Protein AF-A0AAW9J8E7-F1 (afdb_monomer)

Structure (mmCIF, N/CA/C/O backbone):
data_AF-A0AAW9J8E7-F1
#
_entry.id   AF-A0AAW9J8E7-F1
#
loop_
_atom_site.group_PDB
_atom_site.id
_atom_site.type_symbol
_atom_site.label_atom_id
_atom_site.label_alt_id
_atom_site.label_comp_id
_atom_site.label_asym_id
_atom_site.label_entity_id
_atom_site.label_seq_id
_atom_site.pdbx_PDB_ins_code
_atom_site.Cartn_x
_atom_site.Cartn_y
_atom_site.Cartn_z
_atom_site.occupancy
_atom_site.B_iso_or_equiv
_atom_site.auth_seq_id
_atom_site.auth_comp_id
_atom_site.auth_asym_id
_atom_site.auth_atom_id
_atom_site.pdbx_PDB_model_num
ATOM 1 N N . ASP A 1 1 ? -6.698 7.765 5.733 1.00 95.44 1 ASP A N 1
ATOM 2 C CA . ASP A 1 1 ? -7.555 7.881 6.933 1.00 95.44 1 ASP A CA 1
ATOM 3 C C . ASP A 1 1 ? -8.442 9.125 6.906 1.00 95.44 1 ASP A C 1
ATOM 5 O O . ASP A 1 1 ? -9.633 8.964 6.715 1.00 95.44 1 ASP A O 1
ATOM 9 N N . ASN A 1 2 ? -7.895 10.344 7.004 1.00 96.88 2 ASN A N 1
ATOM 10 C CA . ASN A 1 2 ? -8.692 11.583 7.134 1.00 96.88 2 ASN A CA 1
ATOM 11 C C . ASN A 1 2 ? -9.780 11.774 6.061 1.00 96.88 2 ASN A C 1
ATOM 13 O O . ASN A 1 2 ? -10.870 12.242 6.372 1.00 96.88 2 ASN A O 1
ATOM 17 N N . VAL A 1 3 ? -9.507 11.383 4.810 1.00 97.25 3 VAL A N 1
ATOM 18 C CA . VAL A 1 3 ? -10.487 11.471 3.713 1.00 97.25 3 VAL A CA 1
ATOM 19 C C . VAL A 1 3 ? -11.771 10.703 4.039 1.00 97.25 3 VAL A C 1
ATOM 21 O O . VAL A 1 3 ? -12.836 11.156 3.660 1.00 97.25 3 VAL A O 1
ATOM 24 N N . ILE A 1 4 ? -11.716 9.605 4.798 1.00 96.94 4 ILE A N 1
ATOM 25 C CA . ILE A 1 4 ? -12.906 8.824 5.180 1.00 96.94 4 ILE A CA 1
ATOM 26 C C . ILE A 1 4 ? -13.885 9.668 6.004 1.00 96.94 4 ILE A C 1
ATOM 28 O O . ILE A 1 4 ? -15.096 9.531 5.841 1.00 96.94 4 ILE A O 1
ATOM 32 N N . ASP A 1 5 ? -13.373 10.552 6.859 1.00 95.06 5 ASP A N 1
ATOM 33 C CA . ASP A 1 5 ? -14.200 11.393 7.726 1.00 95.06 5 ASP A CA 1
ATOM 34 C C . ASP A 1 5 ? -14.650 12.682 7.016 1.00 95.06 5 ASP A C 1
ATOM 36 O O . ASP A 1 5 ? -15.726 13.197 7.303 1.00 95.06 5 ASP A O 1
ATOM 40 N N . LEU A 1 6 ? -13.844 1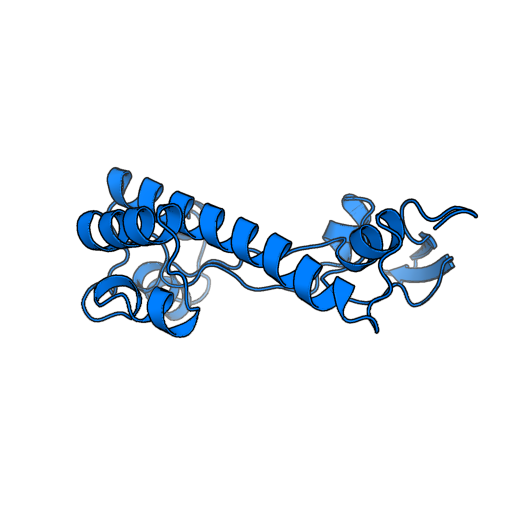3.184 6.072 1.00 96.44 6 LEU A N 1
ATOM 41 C CA . LEU A 1 6 ? -14.127 14.404 5.303 1.00 96.44 6 LEU A CA 1
ATOM 42 C C . LEU A 1 6 ? -15.005 14.169 4.067 1.00 96.44 6 LEU A C 1
ATOM 44 O O . LEU A 1 6 ? -15.571 15.119 3.530 1.00 96.44 6 LEU A O 1
ATOM 48 N N . ASN A 1 7 ? -15.063 12.935 3.567 1.00 95.25 7 ASN A N 1
ATOM 49 C CA . ASN A 1 7 ? -15.733 12.631 2.312 1.00 95.25 7 ASN A CA 1
ATOM 50 C C . ASN A 1 7 ? -17.251 12.820 2.416 1.00 95.25 7 ASN A C 1
ATOM 52 O O . ASN A 1 7 ? -17.877 12.439 3.405 1.00 95.25 7 ASN A O 1
ATOM 56 N N . TYR A 1 8 ? -17.852 13.333 1.344 1.00 96.19 8 TYR A N 1
ATOM 57 C CA . TYR A 1 8 ? -19.298 13.313 1.172 1.00 96.19 8 TYR A CA 1
ATOM 58 C C . TYR A 1 8 ? -19.727 11.967 0.581 1.00 96.19 8 TYR A C 1
ATOM 60 O O . TYR A 1 8 ? -19.246 11.556 -0.477 1.00 96.19 8 TYR A O 1
ATOM 68 N N . TYR A 1 9 ? -20.653 11.285 1.250 1.00 96.06 9 TYR A N 1
ATOM 69 C CA . TYR A 1 9 ? -21.197 10.012 0.788 1.00 96.06 9 TYR A CA 1
ATOM 70 C C . TYR A 1 9 ? -22.559 10.235 0.135 1.00 96.06 9 TYR A C 1
ATOM 72 O O . TYR A 1 9 ? -23.526 10.594 0.799 1.00 96.06 9 TYR A O 1
ATOM 80 N N . SER A 1 10 ? -22.647 9.981 -1.171 1.00 95.06 10 SER A N 1
ATOM 81 C CA . SER A 1 10 ? -23.904 10.084 -1.924 1.00 95.06 10 SER A CA 1
ATOM 82 C C . SER A 1 10 ? -24.906 8.975 -1.585 1.00 95.06 10 SER A C 1
ATOM 84 O O . SER A 1 10 ? -26.101 9.134 -1.820 1.00 95.06 10 SER A O 1
ATOM 86 N N . VAL A 1 11 ? -24.432 7.852 -1.030 1.00 96.44 11 VAL A N 1
ATOM 87 C CA . VAL A 1 11 ? -25.251 6.700 -0.63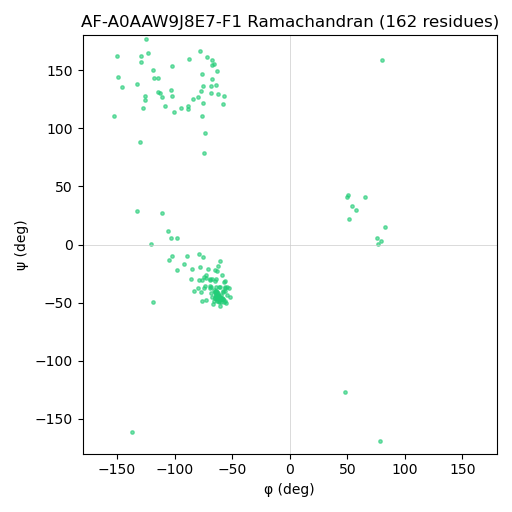4 1.00 96.44 11 VAL A CA 1
ATOM 88 C C . VAL A 1 11 ? -24.979 6.365 0.839 1.00 96.44 11 VAL A C 1
ATOM 90 O O . VAL A 1 11 ? -23.828 6.065 1.172 1.00 96.44 11 VAL A O 1
ATOM 93 N N . PRO A 1 12 ? -26.000 6.323 1.720 1.00 95.81 12 PRO A N 1
ATOM 94 C CA . PRO A 1 12 ? -25.805 6.068 3.154 1.00 95.81 12 PRO A CA 1
ATOM 95 C C . PRO A 1 12 ? -25.068 4.756 3.466 1.00 95.81 12 PRO A C 1
ATOM 97 O O . PRO A 1 12 ? -24.229 4.697 4.361 1.00 95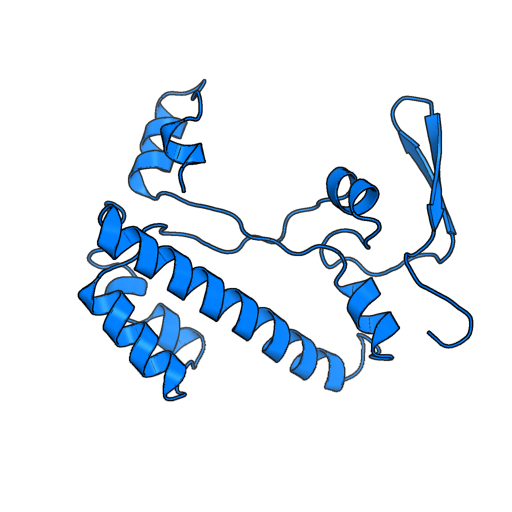.81 12 PRO A O 1
ATOM 100 N N . PHE A 1 13 ? -25.317 3.696 2.691 1.00 96.56 13 PHE A N 1
ATOM 101 C CA . PHE A 1 13 ? -24.641 2.405 2.872 1.00 96.56 13 PHE A CA 1
ATOM 102 C C . PHE A 1 13 ? -23.126 2.470 2.621 1.00 96.56 13 PHE A C 1
ATOM 104 O O . PHE A 1 13 ? -22.366 1.724 3.249 1.00 96.56 13 PHE A O 1
ATOM 111 N N . ALA A 1 14 ? -22.673 3.375 1.744 1.00 96.44 14 ALA A N 1
ATOM 112 C CA . ALA A 1 14 ? -21.250 3.596 1.510 1.00 96.44 14 ALA A CA 1
ATOM 113 C C . ALA A 1 14 ? -20.593 4.232 2.742 1.00 96.44 14 ALA A C 1
ATOM 115 O O . ALA A 1 14 ? -19.526 3.787 3.158 1.00 96.44 14 ALA A O 1
ATOM 116 N N . GLU A 1 15 ? -21.259 5.201 3.375 1.00 96.75 15 GLU A N 1
ATOM 117 C CA . GLU A 1 15 ? -20.782 5.827 4.611 1.00 96.75 15 GLU A CA 1
ATOM 118 C C . GLU A 1 15 ? -20.667 4.812 5.749 1.00 96.75 15 GLU A C 1
ATOM 120 O O . GLU A 1 15 ? -19.622 4.719 6.393 1.00 96.75 15 GLU A O 1
ATOM 125 N N . VAL A 1 16 ? -21.719 4.014 5.964 1.00 96.94 16 VAL A N 1
ATOM 126 C CA . VAL A 1 16 ? -21.741 2.974 7.004 1.00 96.94 16 VAL A CA 1
ATOM 127 C C . VAL A 1 16 ? -20.573 2.009 6.822 1.00 96.94 16 VAL A C 1
ATOM 129 O O . VAL A 1 16 ? -19.828 1.745 7.767 1.00 96.94 16 VAL A O 1
ATOM 132 N N . THR A 1 17 ? -20.373 1.514 5.600 1.00 96.81 17 THR A N 1
ATOM 133 C CA . THR A 1 17 ? -19.296 0.565 5.293 1.00 96.81 17 THR A CA 1
ATOM 134 C C . THR A 1 17 ? -17.922 1.200 5.493 1.00 96.81 17 THR A C 1
ATOM 136 O O . THR A 1 17 ? -17.057 0.610 6.147 1.00 96.81 17 THR A O 1
ATOM 139 N N . ASN A 1 18 ? -17.719 2.421 4.988 1.00 96.31 18 ASN A N 1
ATOM 140 C CA . ASN A 1 18 ? -16.418 3.076 5.055 1.00 96.31 18 ASN A CA 1
ATOM 141 C C . ASN A 1 18 ? -16.053 3.477 6.490 1.00 96.31 18 ASN A C 1
ATOM 143 O O . ASN A 1 18 ? -14.909 3.308 6.898 1.00 96.31 18 ASN A O 1
ATOM 147 N N . LYS A 1 19 ? -17.021 3.919 7.302 1.00 96.12 19 LYS A N 1
ATOM 148 C CA . LYS A 1 19 ? -16.793 4.206 8.727 1.00 96.12 19 LYS A CA 1
ATOM 149 C C . LYS A 1 19 ? -16.523 2.941 9.544 1.00 96.12 19 LYS A C 1
ATOM 151 O O . LYS A 1 19 ? -15.677 2.981 10.433 1.00 96.12 19 LYS A O 1
ATOM 156 N N . LYS A 1 20 ? -17.188 1.825 9.219 1.00 97.25 20 LYS A N 1
ATOM 157 C CA . LYS A 1 20 ? -17.028 0.535 9.909 1.00 97.25 20 LYS A CA 1
ATOM 158 C C . LYS A 1 20 ? -15.642 -0.079 9.694 1.00 97.25 20 LYS A C 1
ATOM 160 O O . LYS A 1 20 ? -14.979 -0.456 10.659 1.00 97.25 20 LYS A O 1
ATOM 165 N N . TYR A 1 21 ? -15.208 -0.186 8.438 1.00 97.88 21 TYR A N 1
ATOM 166 C CA . TYR A 1 21 ? -13.961 -0.882 8.082 1.00 97.88 21 TYR A CA 1
ATOM 167 C C . TYR A 1 21 ? -12.768 0.049 7.891 1.00 97.88 21 TYR A C 1
ATOM 169 O O . TYR A 1 21 ? -11.621 -0.388 7.980 1.00 97.88 21 TYR A O 1
ATOM 177 N N . ARG A 1 22 ? -13.024 1.329 7.613 1.00 98.19 22 ARG A N 1
ATOM 178 C CA . ARG A 1 22 ? -12.007 2.342 7.319 1.00 98.19 22 ARG A CA 1
ATOM 179 C C . ARG A 1 22 ? -11.008 1.892 6.249 1.00 98.19 22 ARG A C 1
ATOM 181 O O . ARG A 1 22 ? -9.806 2.106 6.398 1.00 98.19 22 ARG A O 1
ATOM 188 N N . ALA A 1 23 ? -11.507 1.228 5.208 1.00 97.75 23 ALA A N 1
ATOM 189 C CA . ALA A 1 23 ? -10.689 0.660 4.145 1.00 97.75 23 ALA A CA 1
ATOM 190 C C . ALA A 1 23 ? -9.956 1.760 3.363 1.00 97.75 23 ALA A C 1
ATOM 192 O O . ALA A 1 23 ? -10.534 2.799 3.038 1.00 97.75 23 ALA A O 1
ATOM 193 N N . ILE A 1 24 ? -8.684 1.521 3.052 1.00 97.94 24 ILE A N 1
ATOM 194 C CA . ILE A 1 24 ? -7.887 2.345 2.140 1.00 97.94 24 ILE A CA 1
ATOM 195 C C . ILE A 1 24 ? -7.222 1.449 1.088 1.00 97.94 24 ILE A C 1
ATOM 197 O O . ILE A 1 24 ? -7.128 0.236 1.264 1.00 97.94 24 ILE A O 1
ATOM 201 N N . GLY A 1 25 ? -6.774 2.060 -0.007 1.00 97.00 25 GLY A N 1
ATOM 202 C CA . GLY A 1 25 ? -6.071 1.379 -1.092 1.00 97.00 25 GLY A CA 1
ATOM 203 C C . GLY A 1 25 ? -4.783 2.108 -1.444 1.00 97.00 25 GLY A C 1
ATOM 204 O O . GLY A 1 25 ? -4.782 2.990 -2.298 1.00 97.00 25 GLY A O 1
ATOM 205 N N . LEU A 1 26 ? -3.697 1.767 -0.755 1.00 97.25 26 LEU A N 1
ATOM 206 C CA . LEU A 1 26 ? -2.349 2.169 -1.132 1.00 97.25 26 LEU A CA 1
ATOM 207 C C . LEU A 1 26 ? -1.901 1.316 -2.320 1.00 97.25 26 LEU A C 1
ATOM 209 O O . LEU A 1 26 ? -1.868 0.091 -2.221 1.00 97.25 26 LEU A O 1
ATOM 213 N N . GLY A 1 27 ? -1.554 1.964 -3.425 1.00 95.25 27 GLY A N 1
ATOM 214 C CA . GLY A 1 27 ? -1.046 1.310 -4.625 1.00 95.25 27 GLY A CA 1
ATOM 215 C C . GLY A 1 27 ? 0.303 1.875 -5.053 1.00 95.25 27 GLY A C 1
ATOM 216 O O . GLY A 1 27 ? 0.813 2.830 -4.467 1.00 95.25 27 GLY A O 1
ATOM 217 N N . THR A 1 28 ? 0.859 1.289 -6.104 1.00 95.25 28 THR A N 1
ATOM 218 C CA . THR A 1 28 ? 2.145 1.663 -6.699 1.00 95.25 28 THR A CA 1
ATOM 219 C C . THR A 1 28 ? 1.953 2.105 -8.148 1.00 95.25 28 THR A 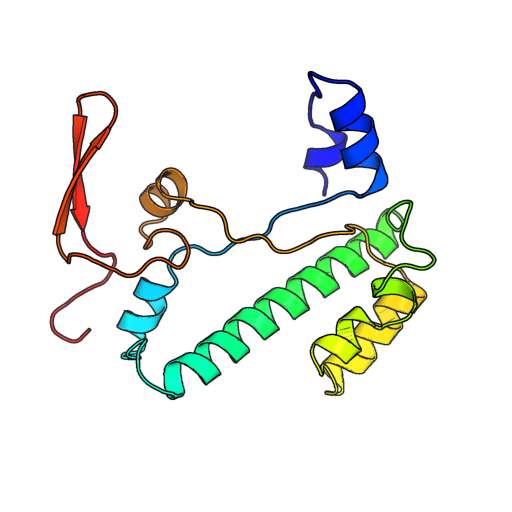C 1
ATOM 221 O O . THR A 1 28 ? 1.032 1.671 -8.835 1.00 95.25 28 THR A O 1
ATOM 224 N N . SER A 1 29 ? 2.821 3.003 -8.610 1.00 95.12 29 SER A N 1
ATOM 225 C CA . SER A 1 29 ? 3.023 3.344 -10.024 1.00 95.12 29 SER A CA 1
ATOM 226 C C . SER A 1 29 ? 4.516 3.248 -10.308 1.00 95.12 29 SER A C 1
ATOM 228 O O . SER A 1 29 ? 5.309 3.414 -9.380 1.00 95.12 29 SER A O 1
ATOM 230 N N . GLY A 1 30 ? 4.911 3.052 -11.559 1.00 94.00 30 GLY A N 1
ATOM 231 C CA . GLY A 1 30 ? 6.320 3.055 -11.939 1.00 94.00 30 GLY A CA 1
ATOM 232 C C . GLY A 1 30 ? 7.046 1.739 -11.698 1.00 94.00 30 GLY A C 1
ATOM 233 O O . GLY A 1 30 ? 8.270 1.738 -11.710 1.00 94.00 30 GLY A O 1
ATOM 234 N N . TYR A 1 31 ? 6.334 0.632 -11.477 1.00 95.25 31 TYR A N 1
ATOM 235 C CA . TYR A 1 31 ? 6.966 -0.644 -11.143 1.00 95.25 31 TYR A CA 1
ATOM 236 C C . TYR A 1 31 ? 7.911 -1.153 -12.241 1.00 95.25 31 TYR A C 1
ATOM 238 O O . TYR A 1 31 ? 9.080 -1.400 -11.975 1.00 95.25 31 TYR A O 1
ATOM 246 N N . HIS A 1 32 ? 7.451 -1.246 -13.491 1.00 92.75 32 HIS A N 1
ATOM 247 C CA . HIS A 1 32 ? 8.305 -1.727 -14.583 1.00 92.75 32 HIS A CA 1
ATOM 248 C C . HIS A 1 32 ? 9.367 -0.718 -15.010 1.00 92.75 32 HIS A C 1
ATOM 250 O O . HIS A 1 32 ? 10.449 -1.113 -15.427 1.00 92.75 32 HIS A O 1
ATOM 256 N N . HIS A 1 33 ? 9.097 0.579 -14.853 1.00 90.56 33 HIS A N 1
ATOM 257 C CA . HIS A 1 33 ? 10.139 1.599 -14.961 1.00 90.56 33 HIS A CA 1
ATOM 258 C C . HIS A 1 33 ? 11.239 1.359 -13.905 1.00 90.56 33 HIS A C 1
ATOM 260 O O . HIS A 1 33 ? 12.423 1.395 -14.227 1.00 90.56 33 HIS A O 1
ATOM 266 N N . MET A 1 34 ? 10.876 1.034 -12.663 1.00 93.12 34 MET A N 1
ATOM 267 C CA . MET A 1 34 ? 11.843 0.679 -11.623 1.00 93.12 34 MET A CA 1
ATOM 268 C C . MET A 1 34 ? 12.626 -0.595 -11.969 1.00 93.12 34 MET A C 1
ATOM 270 O O . MET A 1 34 ? 13.835 -0.599 -11.765 1.00 93.12 34 MET A O 1
ATOM 274 N N . LEU A 1 35 ? 11.991 -1.632 -12.526 1.00 94.38 35 LEU A N 1
ATOM 275 C CA . LEU A 1 35 ? 12.704 -2.833 -12.987 1.00 94.38 35 LEU A CA 1
ATOM 276 C C . LEU A 1 35 ? 13.739 -2.504 -14.067 1.00 94.38 35 LEU A C 1
ATOM 278 O O . LEU A 1 35 ? 14.903 -2.866 -13.915 1.00 94.38 35 LEU A O 1
ATOM 282 N N . ALA A 1 36 ? 13.342 -1.749 -15.096 1.00 91.69 36 ALA A N 1
ATOM 283 C CA . ALA A 1 36 ? 14.241 -1.348 -16.176 1.00 91.69 36 ALA A CA 1
ATOM 284 C C . ALA A 1 36 ? 15.450 -0.557 -15.652 1.00 91.69 36 ALA A C 1
ATOM 286 O O . ALA A 1 36 ? 16.588 -0.886 -15.961 1.00 91.69 36 ALA A O 1
ATOM 287 N N . ASN A 1 37 ? 15.236 0.417 -14.763 1.00 90.19 37 ASN A N 1
ATOM 288 C CA . ASN A 1 37 ? 16.335 1.193 -14.171 1.00 90.19 37 ASN A CA 1
ATOM 289 C C . ASN A 1 37 ? 17.305 0.370 -13.316 1.00 90.19 37 ASN A C 1
ATOM 291 O O . ASN A 1 37 ? 18.426 0.818 -13.091 1.00 90.19 37 ASN A O 1
ATOM 295 N N . ASN A 1 38 ? 16.873 -0.782 -12.803 1.00 92.25 38 ASN A N 1
ATOM 296 C CA . ASN A 1 38 ? 17.730 -1.700 -12.055 1.00 92.25 38 ASN A CA 1
ATOM 297 C C . ASN A 1 38 ? 18.261 -2.844 -12.935 1.00 92.25 38 ASN A C 1
ATOM 299 O O . ASN A 1 38 ? 18.918 -3.734 -12.412 1.00 92.25 38 ASN A O 1
ATOM 303 N N . LEU A 1 39 ? 18.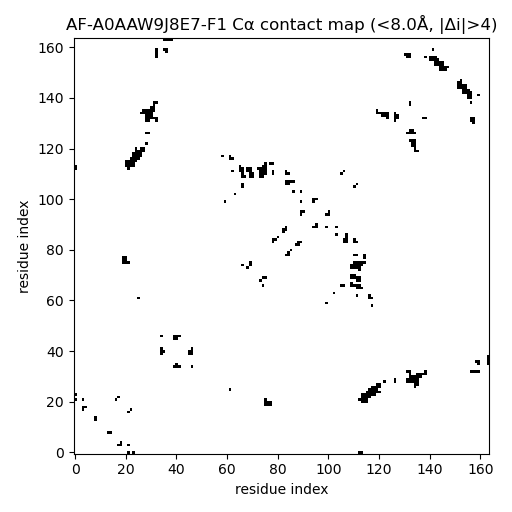003 -2.813 -14.250 1.00 93.06 39 LEU A N 1
ATOM 304 C CA . LEU A 1 39 ? 18.383 -3.851 -15.214 1.00 93.06 39 LEU A CA 1
ATOM 305 C C . LEU A 1 39 ? 17.829 -5.241 -14.863 1.00 93.06 39 LEU A C 1
ATOM 307 O O . LEU A 1 39 ? 18.425 -6.258 -15.200 1.00 93.06 39 LEU A O 1
ATOM 311 N N . ILE A 1 40 ? 16.669 -5.280 -14.203 1.00 94.25 40 ILE A N 1
ATOM 312 C CA . ILE A 1 40 ? 16.020 -6.520 -13.777 1.00 94.25 40 ILE A CA 1
ATOM 313 C C . ILE A 1 40 ? 15.001 -6.931 -14.836 1.00 94.25 40 ILE A C 1
ATOM 315 O O . ILE A 1 40 ? 13.999 -6.241 -15.060 1.00 94.25 40 ILE A O 1
ATOM 319 N N . HIS A 1 41 ? 15.203 -8.091 -15.460 1.00 91.88 41 HIS A N 1
ATOM 320 C CA . HIS A 1 41 ? 14.212 -8.641 -16.374 1.00 91.88 41 HIS A CA 1
ATOM 321 C C . HIS A 1 41 ? 13.087 -9.334 -15.598 1.00 91.88 41 HIS A C 1
ATOM 323 O O . HIS A 1 41 ? 13.301 -10.255 -14.817 1.00 91.88 41 HIS A O 1
ATOM 329 N N . TRP A 1 42 ? 11.839 -8.954 -15.877 1.00 90.44 42 TRP A N 1
ATOM 330 C CA . TRP A 1 42 ? 10.649 -9.485 -15.190 1.00 90.44 42 TRP A CA 1
ATOM 331 C C . TRP A 1 42 ? 10.426 -11.009 -15.312 1.00 90.44 42 TRP A C 1
ATOM 333 O O . TRP A 1 42 ? 9.619 -11.584 -14.582 1.00 90.44 42 TRP A O 1
ATOM 343 N N . THR A 1 43 ? 11.115 -11.679 -16.238 1.00 91.00 43 THR A N 1
ATOM 344 C CA . THR A 1 43 ? 11.053 -13.138 -16.417 1.00 91.00 43 THR A CA 1
ATOM 345 C C . THR A 1 43 ? 12.074 -13.894 -15.576 1.00 91.00 43 THR A C 1
ATOM 347 O O . THR A 1 43 ? 12.020 -15.121 -15.538 1.00 91.00 43 THR A O 1
ATOM 350 N N . GLU A 1 44 ? 13.016 -13.196 -14.947 1.00 93.00 44 GLU A N 1
ATOM 351 C CA . GLU A 1 44 ? 14.096 -13.800 -14.169 1.00 93.00 44 GLU A CA 1
ATOM 352 C C . GLU A 1 44 ? 13.674 -14.040 -12.716 1.00 93.00 44 GLU A C 1
ATOM 354 O O . GLU A 1 44 ? 12.722 -13.442 -12.212 1.00 93.00 44 GLU A O 1
ATOM 359 N N . ASP A 1 45 ? 14.372 -14.938 -12.023 1.00 95.12 45 ASP A N 1
ATOM 360 C CA . ASP A 1 45 ? 14.085 -15.207 -10.611 1.00 95.12 45 ASP A CA 1
ATOM 361 C C . ASP A 1 45 ? 14.461 -14.019 -9.709 1.00 95.12 45 ASP A C 1
ATOM 363 O O . ASP A 1 45 ? 13.752 -13.758 -8.737 1.00 95.12 45 ASP A O 1
ATOM 367 N N . GLU A 1 46 ? 15.473 -13.229 -10.089 1.00 95.75 46 GLU A N 1
ATOM 368 C CA . GLU A 1 46 ? 15.862 -11.984 -9.405 1.00 95.75 46 GLU A CA 1
ATOM 369 C C . GLU A 1 46 ? 14.685 -11.003 -9.275 1.00 95.75 46 GLU A C 1
ATOM 371 O O . GLU A 1 46 ? 14.501 -10.366 -8.238 1.00 95.75 46 GLU A O 1
ATOM 376 N N . HIS A 1 47 ? 13.814 -10.936 -10.286 1.00 95.88 47 HIS A N 1
ATOM 377 C CA . HIS A 1 47 ? 12.610 -10.112 -10.232 1.00 95.88 47 HIS A CA 1
ATOM 378 C C . HIS A 1 47 ? 11.671 -10.512 -9.088 1.00 95.88 47 HIS A C 1
ATOM 380 O O . HIS A 1 47 ? 11.066 -9.633 -8.474 1.00 95.88 47 HIS A O 1
ATOM 386 N N . LYS A 1 48 ? 11.547 -11.807 -8.774 1.00 95.38 48 LYS A N 1
ATOM 387 C CA . LYS A 1 48 ? 10.670 -12.277 -7.690 1.00 95.38 48 LYS A CA 1
ATOM 388 C C . LYS A 1 48 ? 11.193 -11.814 -6.335 1.00 95.38 48 LYS A C 1
ATOM 390 O O . LYS A 1 48 ? 10.412 -11.308 -5.537 1.00 95.38 48 LYS A O 1
ATOM 395 N N . GLU A 1 49 ? 12.499 -11.944 -6.113 1.00 95.62 49 GLU A N 1
ATOM 396 C CA . GLU A 1 49 ? 13.160 -11.491 -4.883 1.00 95.62 49 GLU A CA 1
ATOM 397 C C . GLU A 1 49 ? 13.061 -9.969 -4.734 1.00 95.62 49 GLU A C 1
ATOM 399 O O . GLU A 1 49 ? 12.707 -9.457 -3.672 1.00 95.62 49 GLU A O 1
ATOM 404 N N . PHE A 1 50 ? 13.281 -9.238 -5.828 1.00 96.19 50 PHE A N 1
ATOM 405 C CA . PHE A 1 50 ? 13.151 -7.786 -5.849 1.00 96.19 50 PHE A CA 1
ATOM 406 C C . PHE A 1 50 ? 11.713 -7.320 -5.583 1.00 96.19 50 PHE A C 1
ATOM 408 O O . PHE A 1 50 ? 11.485 -6.369 -4.831 1.00 96.19 50 PHE A O 1
ATOM 415 N N . ALA A 1 51 ? 10.723 -7.985 -6.185 1.00 96.00 51 ALA A N 1
ATOM 416 C CA . ALA A 1 51 ? 9.314 -7.706 -5.937 1.00 96.00 51 ALA A CA 1
ATOM 417 C C . ALA A 1 51 ? 8.956 -7.936 -4.463 1.00 96.00 51 ALA A C 1
ATOM 419 O O . ALA A 1 51 ? 8.282 -7.092 -3.866 1.00 96.00 51 ALA A O 1
ATOM 420 N N . ASP A 1 52 ? 9.421 -9.044 -3.886 1.00 95.69 52 ASP A N 1
ATOM 421 C CA . ASP A 1 52 ? 9.164 -9.390 -2.491 1.00 95.69 52 ASP A CA 1
ATOM 422 C C . ASP A 1 52 ? 9.748 -8.338 -1.533 1.00 95.69 52 ASP A C 1
ATOM 424 O O . ASP A 1 52 ? 8.991 -7.781 -0.738 1.00 95.69 52 ASP A O 1
ATOM 428 N N . ASP A 1 53 ? 11.021 -7.934 -1.689 1.00 95.69 53 ASP A N 1
ATOM 429 C CA . ASP A 1 53 ? 11.631 -6.879 -0.851 1.00 95.69 53 ASP A CA 1
ATOM 430 C C . ASP A 1 53 ? 10.841 -5.565 -0.922 1.00 95.69 53 ASP A C 1
ATOM 432 O O . ASP A 1 53 ? 10.483 -4.965 0.101 1.00 95.69 53 ASP A O 1
ATOM 436 N N . VAL A 1 54 ? 10.527 -5.112 -2.139 1.00 96.69 54 VAL A N 1
ATOM 437 C CA . VAL A 1 54 ? 9.848 -3.829 -2.349 1.00 96.69 54 VAL A CA 1
ATOM 438 C C . VAL A 1 54 ? 8.458 -3.840 -1.715 1.00 96.69 54 VAL A C 1
ATOM 440 O O . VAL A 1 54 ? 8.107 -2.910 -0.975 1.00 96.69 54 VAL A O 1
ATOM 443 N N . TYR A 1 55 ? 7.656 -4.875 -1.970 1.00 97.25 55 TYR A N 1
ATOM 444 C CA . TYR A 1 55 ? 6.290 -4.934 -1.455 1.00 97.25 55 TYR A CA 1
ATOM 445 C C . TYR A 1 55 ? 6.229 -5.294 0.032 1.00 97.25 55 TYR A C 1
ATOM 447 O O . TYR A 1 55 ? 5.350 -4.771 0.726 1.00 97.25 55 TYR A O 1
ATOM 455 N N . GLU A 1 56 ? 7.172 -6.077 0.565 1.00 97.62 56 GLU A N 1
ATOM 456 C CA . GLU A 1 56 ? 7.308 -6.300 2.007 1.00 97.62 56 GLU A CA 1
ATOM 457 C C . GLU A 1 56 ? 7.565 -4.970 2.728 1.00 97.62 56 GLU A C 1
A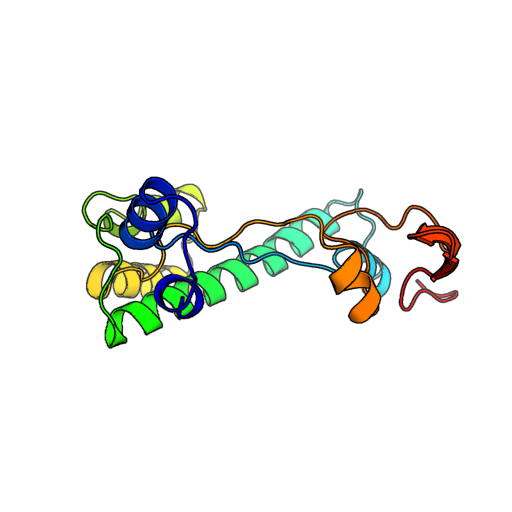TOM 459 O O . GLU A 1 56 ? 6.889 -4.649 3.712 1.00 97.62 56 GLU A O 1
ATOM 464 N N . ARG A 1 57 ? 8.490 -4.147 2.219 1.00 97.75 57 ARG A N 1
ATOM 465 C CA . ARG A 1 57 ? 8.816 -2.837 2.806 1.00 97.75 57 ARG A CA 1
ATOM 466 C C . ARG A 1 57 ? 7.634 -1.876 2.757 1.00 97.75 57 ARG A C 1
ATOM 468 O O . ARG A 1 57 ? 7.332 -1.230 3.764 1.00 97.75 57 ARG A O 1
ATOM 475 N N . ILE A 1 58 ? 6.934 -1.802 1.623 1.00 98.19 58 ILE A N 1
ATOM 476 C CA . ILE A 1 58 ? 5.705 -1.002 1.496 1.00 98.19 58 ILE A CA 1
ATOM 477 C C . ILE A 1 58 ? 4.671 -1.460 2.529 1.00 98.19 58 ILE A C 1
ATOM 479 O O . ILE A 1 58 ? 4.101 -0.629 3.240 1.00 98.19 58 ILE A O 1
ATOM 483 N N . ASN A 1 59 ? 4.458 -2.772 2.654 1.00 98.12 59 ASN A N 1
ATOM 484 C CA . ASN A 1 59 ? 3.485 -3.336 3.582 1.00 98.12 59 ASN A CA 1
ATOM 485 C C . ASN A 1 59 ? 3.850 -3.051 5.043 1.00 98.12 59 ASN A C 1
ATOM 487 O O . ASN A 1 59 ? 2.997 -2.601 5.808 1.00 98.12 59 ASN A O 1
ATOM 491 N N . TYR A 1 60 ? 5.121 -3.213 5.418 1.00 98.62 60 TYR A N 1
ATOM 492 C CA . TYR A 1 60 ? 5.613 -2.898 6.760 1.00 98.62 60 TYR A CA 1
ATOM 493 C C . TYR A 1 60 ? 5.298 -1.453 7.152 1.00 98.62 60 TYR A C 1
ATOM 495 O O . TYR A 1 60 ? 4.712 -1.191 8.206 1.00 98.62 60 TYR A O 1
ATOM 503 N N . HIS A 1 61 ? 5.632 -0.503 6.278 1.00 98.62 61 HIS A N 1
ATOM 504 C CA . HIS A 1 61 ? 5.388 0.910 6.545 1.00 98.62 61 HIS A CA 1
ATOM 505 C C . HIS A 1 61 ? 3.899 1.268 6.526 1.00 98.62 61 HIS A C 1
ATOM 507 O O . HIS A 1 61 ? 3.469 2.074 7.353 1.00 98.62 61 HIS A O 1
ATOM 513 N N . ALA A 1 62 ? 3.099 0.649 5.655 1.00 98.62 62 ALA A N 1
ATOM 514 C CA . ALA A 1 62 ? 1.652 0.844 5.632 1.00 98.62 62 ALA A CA 1
ATOM 515 C C . ALA A 1 62 ? 0.992 0.379 6.942 1.00 98.62 62 ALA A C 1
ATOM 517 O O . ALA A 1 62 ? 0.185 1.108 7.526 1.00 98.62 62 ALA A O 1
ATOM 518 N N . ILE A 1 63 ? 1.374 -0.803 7.438 1.00 98.69 63 ILE A N 1
ATOM 519 C CA . ILE A 1 63 ? 0.855 -1.359 8.693 1.00 98.69 63 ILE A CA 1
ATOM 520 C C . ILE A 1 63 ? 1.289 -0.491 9.870 1.00 98.69 63 ILE A C 1
ATOM 522 O O . ILE A 1 63 ? 0.450 -0.057 10.659 1.00 98.69 63 ILE A O 1
ATOM 526 N N . LYS A 1 64 ? 2.582 -0.156 9.943 1.00 98.75 64 LYS A N 1
ATOM 527 C CA . LYS A 1 64 ? 3.130 0.698 11.000 1.00 98.75 64 LYS A CA 1
ATOM 528 C C . LYS A 1 64 ? 2.454 2.066 11.048 1.00 98.75 64 LYS A C 1
ATOM 530 O O . LYS A 1 64 ? 2.147 2.555 12.135 1.00 98.75 64 LYS A O 1
ATOM 535 N N . ALA A 1 65 ? 2.181 2.675 9.895 1.00 98.69 65 ALA A N 1
ATOM 536 C CA . ALA A 1 65 ? 1.466 3.944 9.828 1.00 98.69 65 ALA A CA 1
ATOM 537 C C . ALA A 1 65 ? 0.024 3.810 10.343 1.00 98.69 65 ALA A C 1
ATOM 539 O O . ALA A 1 65 ? -0.412 4.617 11.160 1.00 98.69 65 ALA A O 1
ATOM 540 N N . SER A 1 66 ? -0.710 2.775 9.923 1.00 98.75 66 SER A N 1
ATOM 541 C CA . SER A 1 66 ? -2.089 2.553 10.377 1.00 98.75 66 SER A CA 1
ATOM 542 C C . SER A 1 66 ? -2.184 2.253 11.878 1.00 98.75 66 SER A C 1
ATOM 544 O O . SER A 1 66 ? -3.062 2.795 12.547 1.00 98.75 66 SER A O 1
ATOM 546 N N . MET A 1 67 ? -1.264 1.453 12.422 1.00 98.69 67 MET A N 1
ATOM 547 C CA . MET A 1 67 ? -1.134 1.210 13.865 1.00 98.69 67 MET A CA 1
ATOM 548 C C . MET A 1 67 ? -0.768 2.495 14.625 1.00 98.69 67 MET A C 1
ATOM 550 O O . MET A 1 67 ? -1.333 2.806 15.668 1.00 98.69 67 MET A O 1
ATOM 554 N N . THR A 1 68 ? 0.123 3.325 14.078 1.00 98.62 68 THR A N 1
ATOM 555 C CA . THR A 1 68 ? 0.459 4.614 14.708 1.00 98.62 68 THR A CA 1
ATOM 556 C C . THR A 1 68 ? -0.767 5.527 14.789 1.00 98.62 68 THR A C 1
ATOM 558 O O . THR A 1 68 ? -1.033 6.117 15.831 1.00 98.62 68 THR A O 1
ATOM 561 N N . ILE A 1 69 ? -1.584 5.581 13.733 1.00 98.50 69 ILE A N 1
ATOM 562 C CA . ILE A 1 69 ? -2.824 6.370 13.746 1.00 98.50 69 ILE A CA 1
ATOM 563 C C . ILE A 1 69 ? -3.854 5.779 14.724 1.00 98.50 69 ILE A C 1
ATOM 565 O O . ILE A 1 69 ? -4.648 6.529 15.295 1.00 98.50 69 ILE A O 1
ATOM 569 N N . SER A 1 70 ? -3.868 4.461 14.962 1.00 98.50 70 SER A N 1
ATOM 570 C CA . SER A 1 70 ? -4.785 3.875 15.949 1.00 98.50 70 SER A CA 1
ATOM 571 C C . SER A 1 70 ? -4.421 4.256 17.383 1.00 98.50 70 SER A C 1
ATOM 573 O O . SER A 1 70 ? -5.338 4.442 18.182 1.00 98.50 70 SER A O 1
ATOM 575 N N . LYS A 1 71 ? -3.133 4.472 17.697 1.00 98.25 71 LYS A N 1
ATOM 576 C CA . LYS A 1 71 ? -2.703 5.049 18.987 1.00 98.25 71 LYS A CA 1
ATOM 577 C C . LYS A 1 71 ? -3.336 6.421 19.230 1.00 98.25 71 LYS A C 1
ATOM 579 O O . LYS A 1 71 ? -3.751 6.722 20.342 1.00 98.25 71 LYS A O 1
ATOM 584 N N . GLU A 1 72 ? -3.428 7.241 18.185 1.00 97.31 72 GLU A N 1
ATOM 585 C CA . GLU A 1 72 ? -3.940 8.613 18.277 1.00 97.31 72 GLU A CA 1
ATOM 586 C C . GLU A 1 72 ? -5.472 8.692 18.230 1.00 97.31 72 GLU A C 1
ATOM 588 O O . GLU A 1 72 ? -6.080 9.502 18.927 1.00 97.31 72 GLU A O 1
ATOM 593 N N . LYS A 1 73 ? -6.108 7.884 17.372 1.00 97.50 73 LYS A N 1
ATOM 594 C CA . LYS A 1 73 ? -7.528 8.039 16.997 1.00 97.50 73 LYS A CA 1
ATOM 595 C C . LYS A 1 73 ? -8.402 6.830 17.319 1.00 97.50 73 LYS A C 1
ATOM 597 O O . LYS A 1 73 ? -9.593 6.834 16.995 1.00 97.50 73 LYS A O 1
ATOM 602 N N . GLY A 1 74 ? -7.819 5.786 17.893 1.00 97.75 74 GLY A N 1
ATOM 603 C CA . GLY A 1 74 ? -8.457 4.494 18.102 1.00 97.75 74 GLY A CA 1
ATOM 604 C C . GLY A 1 74 ? -8.471 3.609 16.852 1.00 97.75 74 GLY A C 1
ATOM 605 O O . GLY A 1 74 ? -8.361 4.068 15.706 1.00 97.75 74 GLY A O 1
ATOM 606 N N . ARG A 1 75 ? -8.629 2.307 17.095 1.00 98.00 75 ARG A N 1
ATOM 607 C CA . ARG A 1 75 ? -8.728 1.257 16.072 1.00 98.00 75 ARG A CA 1
ATOM 608 C C . ARG A 1 75 ? -10.056 1.282 15.304 1.00 98.00 75 ARG A C 1
ATOM 610 O O . ARG A 1 75 ? -11.031 1.873 15.767 1.00 98.00 75 ARG A O 1
ATOM 617 N N . TYR A 1 76 ? -10.105 0.644 14.132 1.00 98.31 76 TYR A N 1
ATOM 618 C CA . TYR A 1 76 ? -11.361 0.475 13.386 1.00 98.31 76 TYR A CA 1
ATOM 619 C C . TYR A 1 76 ? -12.351 -0.431 14.139 1.00 98.31 76 TYR A C 1
ATOM 621 O O . TYR A 1 76 ? -11.956 -1.272 14.948 1.00 98.31 76 TYR A O 1
ATOM 629 N N . SER A 1 77 ? -13.650 -0.274 13.868 1.00 97.81 77 SER A N 1
ATOM 630 C CA . SER A 1 77 ? -14.723 -0.870 14.680 1.00 97.81 77 SER A CA 1
ATOM 631 C C . SER A 1 77 ? -14.763 -2.398 14.679 1.00 97.81 77 SER A C 1
ATOM 633 O O . SER A 1 77 ? -15.338 -2.985 15.587 1.00 97.81 77 SER A O 1
ATOM 635 N N . CYS A 1 78 ? -14.183 -3.044 13.669 1.00 97.88 78 CYS A N 1
ATOM 636 C CA . CYS A 1 78 ? -14.181 -4.500 13.520 1.00 97.88 78 CYS A CA 1
ATOM 637 C C . CYS A 1 78 ? -12.788 -5.109 13.715 1.00 97.88 78 CYS A C 1
ATOM 639 O O . CYS A 1 78 ? -12.494 -6.137 13.116 1.00 97.88 78 CYS A O 1
ATOM 641 N N . PHE A 1 79 ? -11.923 -4.451 14.494 1.00 98.50 79 PHE A N 1
ATOM 642 C CA . PHE A 1 79 ? -10.591 -4.972 14.799 1.00 98.50 79 PHE A CA 1
ATOM 643 C C . PHE A 1 79 ? -10.649 -6.284 15.585 1.00 98.50 79 PHE A C 1
ATOM 645 O O . PHE A 1 79 ? -9.957 -7.229 15.225 1.00 98.50 79 PHE A O 1
ATOM 652 N N . GLU A 1 80 ? -11.473 -6.346 16.629 1.00 98.06 80 GLU A N 1
ATOM 653 C CA . GLU A 1 80 ? -11.583 -7.524 17.493 1.00 98.06 80 GLU A CA 1
ATOM 654 C C . GLU A 1 80 ? -12.072 -8.747 16.705 1.00 98.06 80 GLU A C 1
ATOM 656 O O . GLU A 1 80 ? -13.046 -8.669 15.951 1.00 98.06 80 GLU A O 1
ATOM 661 N N . GLY A 1 81 ? -11.357 -9.862 16.845 1.00 97.25 81 GLY A N 1
ATOM 662 C CA . GLY A 1 81 ? -11.588 -11.097 16.098 1.00 97.25 81 GLY A CA 1
ATOM 663 C C . GLY A 1 81 ? -11.092 -11.086 14.646 1.00 97.25 81 GLY A C 1
ATOM 664 O O . GLY A 1 81 ? -11.253 -12.089 13.954 1.00 97.25 81 GLY A O 1
ATOM 665 N N . SER A 1 82 ? -10.495 -9.990 14.163 1.00 98.00 82 SER A N 1
ATOM 666 C CA . SER A 1 82 ? -9.907 -9.936 12.816 1.00 98.00 82 SER A CA 1
ATOM 667 C C . SER A 1 82 ? -8.544 -10.630 12.739 1.00 98.00 82 SER A C 1
ATOM 669 O O . SER A 1 82 ? -7.891 -10.864 13.755 1.00 98.00 82 SER A O 1
ATOM 671 N N . ASP A 1 83 ? -8.058 -10.869 11.517 1.00 98.06 83 ASP A N 1
ATOM 672 C CA . ASP A 1 83 ? -6.709 -11.409 11.283 1.00 98.06 83 ASP A CA 1
ATOM 673 C C . ASP A 1 83 ? -5.579 -10.496 11.786 1.00 98.06 83 ASP A C 1
ATOM 675 O O . ASP A 1 83 ? -4.442 -10.937 11.967 1.00 98.06 83 ASP A 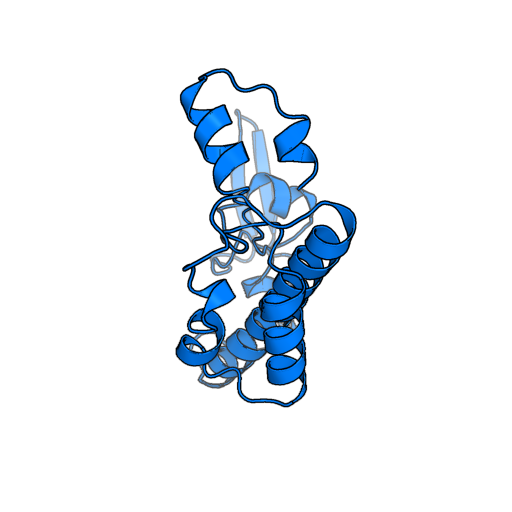O 1
ATOM 679 N N . TRP A 1 84 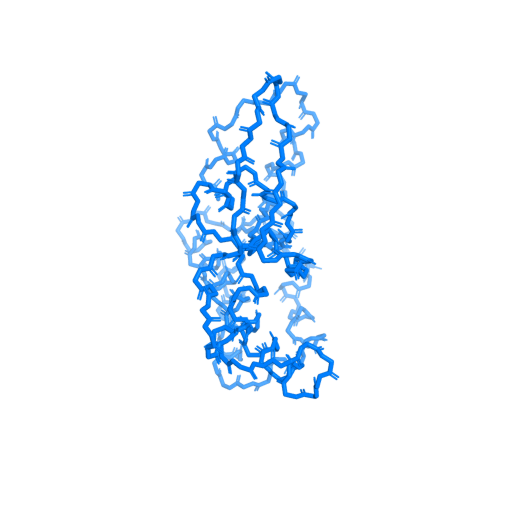? -5.882 -9.216 12.016 1.00 98.19 84 TRP A N 1
ATOM 680 C CA . TRP A 1 84 ? -4.965 -8.284 12.666 1.00 98.19 84 TRP A CA 1
ATOM 681 C C . TRP A 1 84 ? -4.869 -8.534 14.173 1.00 98.19 84 TRP A C 1
ATOM 683 O O . TRP A 1 84 ? -3.790 -8.403 14.741 1.00 98.19 84 TRP A O 1
ATOM 693 N N . ASP A 1 85 ? -5.985 -8.893 14.808 1.00 98.31 85 ASP A N 1
ATOM 694 C CA . ASP A 1 85 ? -6.100 -9.081 16.258 1.00 98.31 85 ASP A CA 1
ATOM 695 C C . ASP A 1 85 ? -5.479 -10.406 16.707 1.00 98.31 85 ASP A C 1
ATOM 697 O O . ASP A 1 85 ? -4.626 -10.438 17.593 1.00 98.31 85 ASP A O 1
ATOM 701 N N . ASN A 1 86 ? -5.823 -11.496 16.019 1.00 97.31 86 ASN A N 1
ATOM 702 C CA . ASN A 1 86 ? -5.273 -12.826 16.298 1.00 97.31 86 ASN A CA 1
ATOM 703 C C . ASN A 1 86 ? -3.852 -13.039 15.717 1.00 97.31 86 ASN A C 1
ATOM 705 O O . ASN A 1 86 ? -3.198 -14.042 16.002 1.00 97.31 86 ASN A O 1
ATOM 709 N N . GLY A 1 87 ? -3.355 -12.096 14.910 1.00 97.50 87 GLY A N 1
ATOM 710 C CA . GLY A 1 87 ? -2.035 -12.149 14.283 1.00 97.50 87 GLY A CA 1
ATOM 711 C C . GLY A 1 87 ? -1.929 -13.044 13.041 1.00 97.50 87 GLY A C 1
ATOM 712 O O . GLY A 1 87 ? -0.843 -13.124 12.466 1.00 97.50 87 GLY A O 1
ATOM 713 N N . ASN A 1 88 ? -3.020 -13.663 12.581 1.00 98.19 88 ASN A N 1
ATOM 714 C CA . ASN A 1 88 ? -3.047 -14.512 11.384 1.00 98.19 88 ASN A CA 1
ATOM 715 C C . ASN A 1 88 ? -2.544 -13.783 10.133 1.00 98.19 88 ASN A C 1
ATOM 717 O O . ASN A 1 88 ? -1.950 -14.411 9.258 1.00 98.19 88 ASN A O 1
ATOM 721 N N . TYR A 1 89 ? -2.743 -12.461 10.043 1.00 97.81 89 TYR A N 1
ATOM 722 C CA . TYR A 1 89 ? -2.249 -11.670 8.914 1.00 97.81 89 TYR A CA 1
ATOM 723 C C . TYR A 1 89 ? -0.731 -11.816 8.721 1.00 97.81 89 TYR A C 1
ATOM 725 O O . TYR A 1 89 ? -0.265 -11.887 7.578 1.00 97.81 89 TYR A O 1
ATOM 733 N N . PHE A 1 90 ? 0.016 -11.851 9.830 1.00 98.25 90 PHE A N 1
ATOM 734 C CA . PHE A 1 90 ? 1.475 -11.971 9.854 1.00 98.25 90 PHE A CA 1
ATOM 735 C C . PHE A 1 90 ? 1.919 -13.411 9.587 1.00 98.25 90 PHE A C 1
ATOM 737 O O . PHE A 1 90 ? 2.850 -13.621 8.813 1.00 98.25 90 PHE A O 1
ATOM 744 N N . GLU A 1 91 ? 1.219 -14.392 10.166 1.00 97.44 91 GLU A N 1
ATOM 745 C CA . GLU A 1 91 ? 1.522 -15.819 9.981 1.00 97.44 91 GLU A CA 1
ATOM 746 C C . GLU A 1 91 ? 1.341 -16.256 8.525 1.00 97.44 91 GLU A C 1
ATOM 748 O O . GLU A 1 91 ? 2.219 -16.901 7.957 1.00 97.44 91 GLU A O 1
ATOM 753 N N . LEU A 1 92 ? 0.243 -15.835 7.883 1.00 97.00 92 LEU A N 1
ATOM 754 C CA . LEU A 1 92 ? -0.052 -16.156 6.483 1.00 97.00 92 LEU A CA 1
ATOM 755 C C . LEU A 1 92 ? 1.036 -15.663 5.513 1.00 97.00 92 LEU A C 1
ATOM 757 O O . LEU A 1 92 ? 1.189 -16.215 4.429 1.00 97.00 92 LEU A O 1
ATOM 761 N N . ARG A 1 93 ? 1.762 -14.607 5.892 1.00 95.56 93 ARG A N 1
ATOM 762 C CA . ARG A 1 93 ? 2.828 -13.980 5.094 1.00 95.56 93 ARG A CA 1
ATOM 763 C C . ARG A 1 93 ? 4.228 -14.343 5.579 1.00 95.56 93 ARG A C 1
ATOM 765 O O . ARG A 1 93 ? 5.197 -13.778 5.093 1.00 95.56 93 ARG A O 1
ATOM 772 N N . GLU A 1 94 ? 4.327 -15.237 6.560 1.00 96.44 94 GLU A N 1
ATOM 773 C CA . GLU A 1 94 ? 5.587 -15.686 7.156 1.00 96.44 94 GLU A CA 1
ATOM 774 C C . GLU A 1 94 ? 6.491 -14.555 7.677 1.00 96.44 94 GLU A C 1
ATOM 776 O O . GLU A 1 94 ? 7.719 -14.660 7.695 1.00 96.44 94 GLU A O 1
ATOM 781 N N . TYR A 1 95 ? 5.885 -13.476 8.171 1.00 97.06 95 TYR A N 1
ATOM 782 C CA . TYR A 1 95 ? 6.586 -12.321 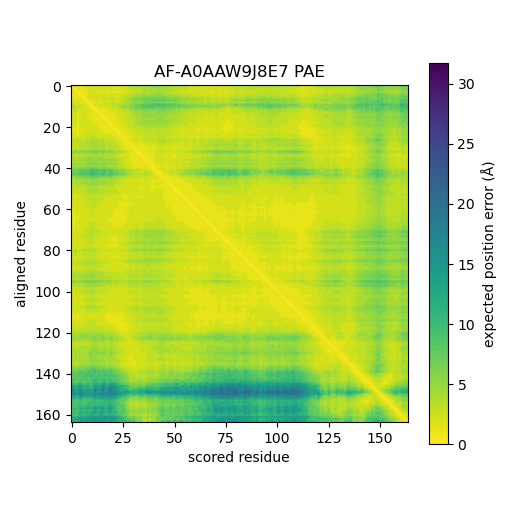8.728 1.00 97.06 95 TYR A CA 1
ATOM 783 C C . TYR A 1 95 ? 7.172 -12.628 10.113 1.00 97.06 95 TYR A C 1
ATOM 785 O O . TYR A 1 95 ? 6.617 -12.254 11.141 1.00 97.06 95 TYR A O 1
ATOM 793 N N . LYS A 1 96 ? 8.311 -13.333 10.124 1.00 94.25 96 LYS A N 1
ATOM 794 C CA . LYS A 1 96 ? 8.941 -13.918 11.326 1.00 94.25 96 LYS A CA 1
ATOM 795 C C . LYS A 1 96 ? 10.139 -13.134 11.872 1.00 94.25 96 LYS A C 1
ATOM 797 O O . LYS A 1 96 ? 10.647 -13.468 12.942 1.00 94.25 96 LYS A O 1
ATOM 802 N N . SER A 1 97 ? 10.639 -12.135 11.142 1.00 97.19 97 SER A N 1
ATOM 803 C CA . SER A 1 97 ? 11.806 -11.363 11.589 1.00 97.19 97 SER A CA 1
ATOM 804 C C . SER A 1 97 ? 11.487 -10.512 12.822 1.00 97.19 97 SER A C 1
ATOM 806 O O . SER A 1 97 ? 10.333 -10.190 13.094 1.00 97.19 97 SER A O 1
ATOM 808 N N . GLU A 1 98 ? 12.519 -10.118 13.571 1.00 97.88 98 GLU A N 1
ATOM 809 C CA . GLU A 1 98 ? 12.366 -9.356 14.819 1.00 97.88 98 GLU A CA 1
ATOM 810 C C . GLU A 1 98 ? 11.534 -8.077 14.629 1.00 97.88 98 GLU A C 1
ATOM 812 O O . GLU A 1 98 ? 10.608 -7.822 15.396 1.00 97.88 98 GLU A O 1
ATOM 817 N N . LYS A 1 99 ? 11.778 -7.328 13.540 1.00 97.94 99 LYS A N 1
ATOM 818 C CA . LYS A 1 99 ? 10.990 -6.133 13.184 1.00 97.94 99 LYS A CA 1
ATOM 819 C C . LYS A 1 99 ? 9.492 -6.435 13.045 1.00 97.94 99 LYS A C 1
ATOM 821 O O . LYS A 1 99 ? 8.662 -5.608 13.414 1.00 97.94 99 LYS A O 1
ATOM 826 N N . TRP A 1 100 ? 9.144 -7.602 12.506 1.00 98.44 100 TRP A N 1
ATOM 827 C CA . TRP A 1 100 ? 7.761 -7.999 12.270 1.00 98.44 100 TRP A CA 1
ATOM 828 C C . TRP A 1 100 ? 7.089 -8.507 13.536 1.00 98.44 100 TRP A C 1
ATOM 830 O O . TRP A 1 100 ? 5.933 -8.167 13.763 1.00 98.44 100 TRP A O 1
ATOM 840 N N . ASN A 1 101 ? 7.817 -9.236 14.382 1.00 98.06 101 ASN A N 1
ATOM 841 C CA . ASN A 1 101 ? 7.314 -9.659 15.687 1.00 98.06 101 ASN A CA 1
ATOM 842 C C . ASN A 1 101 ? 6.996 -8.443 16.566 1.00 98.06 101 ASN A C 1
ATOM 844 O O . ASN A 1 101 ? 5.898 -8.358 17.109 1.00 98.06 101 ASN A O 1
ATOM 848 N N . LEU A 1 102 ? 7.887 -7.445 16.597 1.00 98.38 102 LEU A N 1
ATOM 849 C CA . LEU A 1 102 ? 7.635 -6.178 17.290 1.00 98.38 102 LEU A CA 1
ATOM 850 C C . LEU A 1 102 ? 6.398 -5.461 16.733 1.00 98.38 102 LEU A C 1
ATOM 852 O O . LEU A 1 102 ? 5.527 -5.037 17.489 1.00 98.38 102 LEU A O 1
ATOM 856 N N . LEU A 1 103 ? 6.275 -5.354 15.405 1.00 98.62 103 LEU A N 1
ATOM 857 C CA . LEU A 1 103 ? 5.106 -4.722 14.792 1.00 98.62 103 LEU A CA 1
ATOM 858 C C . LEU A 1 103 ? 3.810 -5.503 15.069 1.00 98.62 103 LEU A C 1
ATOM 860 O O . LEU A 1 103 ? 2.768 -4.886 15.273 1.00 98.62 103 LEU A O 1
ATOM 864 N N . ARG A 1 104 ? 3.857 -6.839 15.108 1.00 98.50 104 ARG A N 1
ATOM 865 C CA . ARG A 1 104 ? 2.719 -7.689 15.486 1.00 98.50 104 ARG A CA 1
ATOM 866 C C . ARG A 1 104 ? 2.270 -7.405 16.918 1.00 98.50 104 ARG A C 1
ATOM 868 O O . ARG A 1 104 ? 1.073 -7.257 17.149 1.00 98.50 104 ARG A O 1
ATOM 875 N N . GLU A 1 105 ? 3.204 -7.293 17.859 1.00 98.25 105 GLU A N 1
ATOM 876 C CA . GLU A 1 105 ? 2.914 -6.944 19.256 1.00 98.25 105 GLU A CA 1
ATOM 877 C C . GLU A 1 105 ? 2.308 -5.540 19.379 1.00 98.25 105 GLU A C 1
ATOM 879 O O . GLU A 1 105 ? 1.314 -5.344 20.084 1.00 98.25 105 GLU A O 1
ATOM 884 N N . GLU A 1 106 ? 2.850 -4.565 18.644 1.00 98.44 106 GLU A N 1
ATOM 885 C CA . GLU A 1 106 ? 2.280 -3.219 18.588 1.00 98.44 106 GLU A CA 1
ATOM 886 C C . GLU A 1 106 ? 0.863 -3.230 17.999 1.00 98.44 106 GLU A C 1
ATOM 888 O O . GLU A 1 106 ? -0.033 -2.583 18.539 1.00 98.44 106 GLU A O 1
ATOM 893 N N . VAL A 1 107 ? 0.624 -3.981 16.923 1.00 98.62 107 VAL A N 1
ATOM 894 C CA . VAL A 1 107 ? -0.710 -4.113 16.321 1.00 98.62 107 VAL A CA 1
ATOM 895 C C . VAL A 1 107 ? -1.690 -4.785 17.278 1.00 98.62 107 VAL A C 1
ATOM 897 O O . VAL A 1 107 ? -2.825 -4.329 17.381 1.00 98.62 107 VAL A O 1
ATOM 900 N N . ASN A 1 108 ? -1.277 -5.811 18.021 1.00 97.94 108 ASN A N 1
ATOM 901 C CA . ASN A 1 108 ? -2.134 -6.436 19.027 1.00 97.94 108 ASN A CA 1
ATOM 902 C C . ASN A 1 108 ? -2.468 -5.459 20.174 1.00 97.94 108 ASN A C 1
ATOM 904 O O . ASN A 1 108 ? -3.620 -5.354 20.589 1.00 97.94 108 ASN A O 1
ATOM 908 N N . THR A 1 109 ? -1.482 -4.674 20.620 1.00 98.00 109 THR A N 1
ATOM 909 C CA . THR A 1 109 ? -1.633 -3.725 21.736 1.00 98.00 109 THR A CA 1
ATOM 910 C C . THR A 1 109 ? -2.474 -2.502 21.363 1.00 98.00 109 THR A C 1
ATOM 912 O O . THR A 1 109 ? -3.370 -2.096 22.102 1.00 98.00 109 THR A O 1
ATOM 915 N N . TYR A 1 110 ? -2.177 -1.879 20.223 1.00 98.38 110 TYR A N 1
ATOM 916 C CA . TYR A 1 110 ? -2.732 -0.579 19.829 1.00 98.38 110 TYR A CA 1
ATOM 917 C C . TYR A 1 110 ? -3.815 -0.685 18.753 1.00 98.38 110 TYR A C 1
ATOM 919 O O . TYR A 1 110 ? -4.556 0.271 18.498 1.00 98.38 110 TYR A O 1
ATOM 927 N N . GLY A 1 111 ? -3.934 -1.842 18.113 1.00 98.44 111 GLY A N 1
ATOM 928 C CA . GLY A 1 111 ? -4.849 -2.089 17.015 1.00 98.44 111 GLY A CA 1
ATOM 929 C C . GLY A 1 111 ? -4.373 -1.548 15.669 1.00 98.44 111 GLY A C 1
ATOM 930 O O . GLY A 1 111 ? -3.241 -1.106 15.491 1.00 98.44 111 GLY A O 1
ATOM 931 N N . MET A 1 112 ? -5.297 -1.561 14.711 1.00 98.62 112 MET A N 1
ATOM 932 C CA . MET A 1 112 ? -5.137 -0.968 13.382 1.00 98.62 112 MET A CA 1
ATOM 933 C C . MET A 1 112 ? -6.166 0.133 13.180 1.00 98.62 112 MET A C 1
ATOM 935 O O . MET A 1 112 ? -7.314 -0.010 13.603 1.00 98.62 112 MET A O 1
ATOM 939 N N . ARG A 1 113 ? -5.809 1.222 12.493 1.00 98.56 113 ARG A N 1
ATOM 940 C CA . ARG A 1 113 ? -6.784 2.263 12.132 1.00 98.56 113 ARG A CA 1
ATOM 941 C C . ARG A 1 113 ? -7.637 1.870 10.930 1.00 98.56 113 ARG A C 1
ATOM 943 O O . ARG A 1 113 ? -8.780 2.309 10.829 1.00 98.56 113 ARG A O 1
ATOM 950 N N . ASN A 1 114 ? -7.083 1.081 10.015 1.00 98.69 114 ASN A N 1
ATOM 951 C CA . ASN A 1 114 ? -7.684 0.736 8.731 1.00 98.69 114 ASN A CA 1
ATOM 952 C C . ASN A 1 114 ? -7.722 -0.789 8.590 1.00 98.69 114 ASN A C 1
ATOM 954 O O . ASN A 1 114 ? -6.695 -1.439 8.764 1.00 98.69 114 ASN A O 1
ATOM 958 N N . GLY A 1 115 ? -8.890 -1.356 8.274 1.00 97.88 115 GLY A N 1
ATOM 959 C CA . GLY A 1 115 ? -9.043 -2.809 8.130 1.00 97.88 115 GLY A CA 1
ATOM 960 C C . GLY A 1 115 ? -8.402 -3.376 6.858 1.00 97.88 115 GLY A C 1
ATOM 961 O O . GLY A 1 115 ? -7.989 -4.531 6.844 1.00 97.88 115 GLY A O 1
ATOM 962 N N . TYR A 1 116 ? -8.278 -2.548 5.817 1.00 98.00 116 TYR A N 1
ATOM 963 C CA . TYR A 1 116 ? -7.647 -2.874 4.535 1.00 98.00 116 TYR A CA 1
ATOM 964 C C . TYR A 1 116 ? -6.692 -1.747 4.147 1.00 98.00 116 TYR A C 1
ATOM 966 O O . TYR A 1 116 ? -7.037 -0.578 4.342 1.00 98.00 116 TYR A O 1
ATOM 974 N N . LEU A 1 117 ? -5.508 -2.097 3.633 1.00 97.88 117 LEU A N 1
ATOM 975 C CA . LEU A 1 117 ? -4.412 -1.148 3.412 1.00 97.88 117 LEU A CA 1
ATOM 976 C C . LEU A 1 117 ? -3.981 -1.007 1.955 1.00 97.88 117 LEU A C 1
ATOM 978 O O . LEU A 1 117 ? -3.807 0.116 1.491 1.00 97.88 117 LEU A O 1
ATOM 982 N N . ILE A 1 118 ? -3.748 -2.122 1.262 1.00 96.94 118 ILE A N 1
ATOM 983 C CA . ILE A 1 118 ? -3.050 -2.146 -0.029 1.00 96.94 118 ILE A CA 1
ATOM 984 C C . ILE A 1 118 ? -4.020 -2.559 -1.130 1.00 96.94 118 ILE A C 1
ATOM 986 O O . ILE A 1 118 ? -4.713 -3.566 -1.007 1.00 96.94 118 ILE A O 1
ATOM 990 N N . ALA A 1 119 ? -4.040 -1.781 -2.208 1.00 96.94 119 ALA A N 1
ATOM 991 C CA . ALA A 1 119 ? -4.735 -2.097 -3.446 1.00 96.94 119 ALA A CA 1
ATOM 992 C C . ALA A 1 119 ? -4.017 -1.397 -4.606 1.00 96.94 119 ALA A C 1
ATOM 994 O O . ALA A 1 119 ? -4.046 -0.170 -4.720 1.00 96.94 119 ALA A O 1
ATOM 995 N N . VAL A 1 120 ? -3.365 -2.175 -5.470 1.00 95.50 120 VAL A N 1
ATOM 996 C CA . VAL A 1 120 ? -2.744 -1.648 -6.688 1.00 95.50 120 VAL A CA 1
ATOM 997 C C . VAL A 1 120 ? -3.849 -1.378 -7.707 1.00 95.50 120 VAL A C 1
ATOM 999 O O . VAL A 1 120 ? -4.480 -2.304 -8.209 1.00 95.50 120 VAL A O 1
ATOM 1002 N N . ALA A 1 121 ? -4.105 -0.100 -7.980 1.00 94.75 121 ALA A N 1
ATOM 1003 C CA . ALA A 1 121 ? -5.114 0.341 -8.936 1.00 94.75 121 ALA A CA 1
ATOM 1004 C C . ALA A 1 121 ? -4.474 0.774 -10.267 1.00 94.75 121 ALA A C 1
ATOM 1006 O O . ALA A 1 121 ? -3.346 1.279 -10.261 1.00 94.75 121 ALA A O 1
ATOM 1007 N N . PRO A 1 122 ? -5.210 0.688 -11.392 1.00 91.25 122 PRO A N 1
ATOM 1008 C CA . PRO A 1 122 ? -4.845 1.400 -12.608 1.00 91.25 122 PRO A CA 1
ATOM 1009 C C . PRO A 1 122 ? -4.747 2.897 -12.310 1.00 91.25 122 PRO A C 1
ATOM 1011 O O . PRO A 1 122 ? -5.667 3.494 -11.747 1.00 91.25 122 PRO A O 1
ATOM 1014 N N . ASN A 1 123 ? -3.624 3.512 -12.666 1.00 91.38 123 ASN A N 1
ATOM 1015 C CA . ASN A 1 123 ? -3.306 4.876 -12.246 1.00 91.38 123 ASN A CA 1
ATOM 1016 C C . ASN A 1 123 ? -2.813 5.751 -13.406 1.00 91.38 123 ASN A C 1
ATOM 1018 O O . ASN A 1 123 ? -2.085 6.713 -13.180 1.00 91.38 123 ASN A O 1
ATOM 1022 N N . GLY A 1 124 ? -3.252 5.461 -14.636 1.00 87.69 124 GLY A N 1
ATOM 1023 C CA . GLY A 1 124 ? -2.705 6.066 -15.853 1.00 87.69 124 GLY A CA 1
ATOM 1024 C C . GLY A 1 124 ? -2.643 7.593 -15.845 1.00 87.69 124 GLY A C 1
ATOM 1025 O O . GLY A 1 124 ? -1.601 8.170 -16.150 1.00 87.69 124 GLY A O 1
ATOM 1026 N N . SER A 1 125 ? -3.697 8.290 -15.409 1.00 88.38 125 SER A N 1
ATOM 1027 C CA . SER A 1 125 ? -3.668 9.761 -15.308 1.00 88.38 125 SER A CA 1
ATOM 1028 C C . SER A 1 125 ? -2.634 10.269 -14.295 1.00 88.38 125 SER A C 1
ATOM 1030 O O . SER A 1 125 ? -1.873 11.181 -14.604 1.00 88.38 125 SER A O 1
ATOM 1032 N N . THR A 1 126 ? -2.571 9.680 -13.099 1.00 92.38 126 THR A N 1
ATOM 1033 C CA . THR A 1 126 ? -1.630 10.097 -12.046 1.00 92.38 126 THR A CA 1
ATOM 1034 C C . THR A 1 126 ? -0.192 9.675 -12.341 1.00 92.38 126 THR A C 1
ATOM 1036 O O . THR A 1 126 ? 0.717 10.449 -12.068 1.00 92.38 126 THR A O 1
ATOM 1039 N N . ALA A 1 127 ? 0.021 8.508 -12.956 1.00 90.62 127 ALA A N 1
ATOM 1040 C CA . ALA A 1 127 ? 1.330 8.049 -13.416 1.00 90.62 127 ALA A CA 1
ATOM 1041 C C . ALA A 1 127 ? 1.867 8.940 -14.540 1.00 90.62 127 ALA A C 1
ATOM 1043 O O . ALA A 1 127 ? 3.032 9.320 -14.530 1.00 90.62 127 ALA A O 1
ATOM 1044 N N . THR A 1 128 ? 0.991 9.381 -15.451 1.00 87.12 128 THR A N 1
ATOM 1045 C CA . THR A 1 128 ? 1.352 10.371 -16.478 1.00 87.12 128 THR A CA 1
ATOM 1046 C C . THR A 1 128 ? 1.855 11.667 -15.851 1.00 87.12 128 THR A C 1
ATOM 1048 O O . THR A 1 128 ? 2.887 12.181 -16.266 1.00 87.12 128 THR A O 1
ATOM 1051 N N . ILE A 1 129 ? 1.144 12.189 -14.845 1.00 89.38 129 ILE A N 1
ATOM 1052 C CA . ILE A 1 129 ? 1.548 13.413 -14.135 1.00 89.38 129 ILE A CA 1
ATOM 1053 C C . ILE A 1 129 ? 2.876 13.201 -13.397 1.00 89.38 129 ILE A C 1
ATOM 1055 O O . ILE A 1 129 ? 3.723 14.088 -13.399 1.00 89.38 129 ILE A O 1
ATOM 1059 N N . ALA A 1 130 ? 3.061 12.032 -12.781 1.00 90.56 130 ALA A N 1
ATOM 1060 C CA . ALA A 1 130 ? 4.274 11.684 -12.050 1.00 90.56 130 ALA A CA 1
ATOM 1061 C C . ALA A 1 130 ? 5.471 11.342 -12.956 1.00 90.56 130 ALA A C 1
ATOM 1063 O O . ALA A 1 130 ? 6.584 11.213 -12.453 1.00 90.56 130 ALA A O 1
ATOM 1064 N N . GLY A 1 131 ? 5.263 11.170 -14.266 1.00 89.00 131 GLY A N 1
ATOM 1065 C CA . GLY A 1 131 ? 6.302 10.699 -15.181 1.00 89.00 131 GLY A CA 1
ATOM 1066 C C . GLY A 1 131 ? 6.741 9.263 -14.880 1.00 89.00 131 GLY A C 1
ATOM 1067 O O . GLY A 1 131 ? 7.932 8.967 -14.894 1.00 89.00 131 GLY A O 1
ATOM 1068 N N . THR A 1 132 ? 5.801 8.368 -14.567 1.00 91.50 132 THR A N 1
ATOM 1069 C CA . THR A 1 132 ? 6.065 6.954 -14.251 1.00 91.50 132 THR A CA 1
ATOM 1070 C C . THR A 1 132 ? 5.297 6.006 -15.176 1.00 91.50 132 THR A C 1
ATOM 1072 O O . THR A 1 132 ? 4.382 6.417 -15.891 1.00 91.50 132 THR A O 1
ATOM 1075 N N . SER A 1 133 ? 5.687 4.723 -15.199 1.00 91.31 133 SER A N 1
ATOM 1076 C CA . SER A 1 133 ? 4.870 3.682 -15.833 1.00 91.31 133 SER A CA 1
ATOM 1077 C C . SER A 1 133 ? 3.572 3.470 -15.045 1.00 91.31 133 SER A C 1
ATOM 1079 O O . SER A 1 133 ? 3.503 3.735 -13.843 1.00 91.31 133 SER A O 1
ATOM 1081 N N . GLU A 1 134 ? 2.530 2.988 -15.711 1.00 91.62 134 GLU A N 1
ATOM 1082 C CA . GLU A 1 134 ? 1.224 2.802 -15.081 1.00 91.62 134 GLU A CA 1
ATOM 1083 C C . GLU A 1 134 ? 1.230 1.550 -14.193 1.00 91.62 134 GLU A C 1
ATOM 1085 O O . GLU A 1 134 ? 1.710 0.492 -14.590 1.00 91.62 134 GLU A O 1
ATOM 1090 N N . GLY A 1 135 ? 0.727 1.688 -12.966 1.00 93.56 135 GLY A N 1
ATOM 1091 C CA . GLY A 1 135 ? 0.531 0.596 -12.018 1.00 93.56 135 GLY A CA 1
ATOM 1092 C C . GLY A 1 135 ? 1.754 -0.309 -11.866 1.00 93.56 135 GLY A C 1
ATOM 1093 O O . GLY A 1 135 ? 2.881 0.146 -11.630 1.00 93.56 135 GLY A O 1
ATOM 1094 N N . ILE A 1 136 ? 1.476 -1.600 -12.041 1.00 94.50 136 ILE A N 1
ATOM 1095 C CA . ILE A 1 136 ? 2.462 -2.672 -12.164 1.00 94.50 136 ILE A CA 1
ATOM 1096 C C . ILE A 1 136 ? 2.595 -3.180 -13.597 1.00 94.50 136 ILE A C 1
ATOM 1098 O O . ILE A 1 136 ? 3.211 -4.216 -13.810 1.00 94.50 136 ILE A O 1
ATOM 1102 N N . ASP A 1 137 ? 2.029 -2.480 -14.576 1.00 90.50 137 ASP A N 1
ATOM 1103 C CA . ASP A 1 137 ? 1.952 -2.975 -15.945 1.00 90.50 137 ASP A CA 1
ATOM 1104 C C . ASP A 1 137 ? 3.303 -2.850 -16.665 1.00 90.50 137 ASP A C 1
ATOM 1106 O O . ASP A 1 137 ? 4.071 -1.916 -16.391 1.00 90.50 137 ASP A O 1
ATOM 1110 N N . PRO A 1 138 ? 3.621 -3.794 -17.571 1.00 89.62 138 PRO A N 1
ATOM 1111 C CA . PRO A 1 138 ? 4.852 -3.764 -18.345 1.00 89.62 138 PRO A CA 1
ATOM 1112 C C . PRO A 1 138 ? 4.936 -2.553 -19.268 1.00 89.62 138 PRO A C 1
ATOM 1114 O O . PRO A 1 138 ? 3.940 -2.071 -19.812 1.00 89.62 138 PRO A O 1
ATOM 1117 N N . VAL A 1 139 ? 6.163 -2.087 -19.504 1.00 87.69 139 VAL A N 1
ATOM 1118 C CA . VAL A 1 139 ? 6.434 -1.092 -20.545 1.00 87.69 139 VAL A CA 1
ATOM 1119 C C . VAL A 1 139 ? 6.332 -1.782 -21.907 1.00 87.69 139 VAL A C 1
ATOM 1121 O O . VAL A 1 139 ? 7.277 -2.408 -22.376 1.00 87.69 139 VAL A O 1
ATOM 1124 N N . MET A 1 140 ? 5.166 -1.671 -22.543 1.00 84.88 140 MET A N 1
ATOM 1125 C CA . MET A 1 140 ? 4.876 -2.349 -23.816 1.00 84.88 140 MET A CA 1
ATOM 1126 C C . MET A 1 140 ? 5.576 -1.706 -25.020 1.00 84.88 140 MET A C 1
ATOM 1128 O O . MET A 1 140 ? 5.846 -2.376 -26.014 1.00 84.88 140 MET A O 1
ATOM 1132 N N . ALA A 1 141 ? 5.854 -0.402 -24.954 1.00 87.69 141 ALA A N 1
ATOM 1133 C CA . ALA A 1 141 ? 6.528 0.344 -26.009 1.00 87.69 141 ALA A CA 1
ATOM 1134 C C . ALA A 1 141 ? 7.354 1.494 -25.422 1.00 87.69 141 ALA A C 1
ATOM 1136 O O . ALA A 1 141 ? 6.926 2.164 -24.482 1.00 87.69 141 ALA A O 1
ATOM 1137 N N . ARG A 1 142 ? 8.517 1.771 -26.026 1.00 86.75 142 ARG A N 1
ATOM 1138 C CA . ARG A 1 142 ? 9.364 2.926 -25.666 1.00 86.75 142 ARG A CA 1
ATOM 1139 C C . ARG A 1 142 ? 8.684 4.261 -25.974 1.00 86.75 142 ARG A C 1
ATOM 1141 O O . ARG A 1 142 ? 8.907 5.247 -25.278 1.00 86.75 142 ARG A O 1
ATOM 1148 N N . PHE A 1 143 ? 7.851 4.278 -27.010 1.00 89.38 143 PHE A N 1
ATOM 1149 C CA . PHE A 1 143 ? 7.076 5.430 -27.442 1.00 89.38 143 PHE A CA 1
ATOM 1150 C C . PHE A 1 143 ? 5.729 4.969 -27.999 1.00 89.38 143 PHE A C 1
ATOM 1152 O O . PHE A 1 143 ? 5.682 4.026 -28.790 1.00 89.38 143 PHE A O 1
ATOM 1159 N N . TRP A 1 144 ? 4.648 5.646 -27.619 1.00 88.06 144 TRP A N 1
ATOM 1160 C CA . TRP A 1 144 ? 3.333 5.465 -28.230 1.00 88.06 144 TRP A CA 1
ATOM 1161 C C . TRP A 1 144 ? 2.514 6.758 -28.180 1.00 88.06 144 TRP A C 1
ATOM 1163 O O . TRP A 1 144 ? 2.813 7.683 -27.425 1.00 88.06 144 TRP A O 1
ATOM 1173 N N . LEU A 1 145 ? 1.473 6.826 -29.008 1.00 88.56 145 LEU A N 1
ATOM 1174 C CA . LEU A 1 145 ? 0.516 7.928 -29.012 1.00 88.56 145 LEU A CA 1
ATOM 1175 C C . LEU A 1 145 ? -0.755 7.485 -28.290 1.00 88.56 145 LEU A C 1
ATOM 1177 O O . LEU A 1 145 ? -1.327 6.447 -28.619 1.00 88.56 145 LEU A O 1
ATOM 1181 N N . GLU A 1 146 ? -1.195 8.271 -27.314 1.00 84.38 146 GLU A N 1
ATOM 1182 C CA . GLU A 1 146 ? -2.438 8.038 -26.583 1.00 84.38 146 GLU A CA 1
ATOM 1183 C C . GLU A 1 146 ? -3.453 9.130 -26.937 1.00 84.38 146 GLU A C 1
ATOM 1185 O O . GLU A 1 146 ? -3.158 10.320 -26.812 1.00 84.38 146 GLU A O 1
ATOM 1190 N N . GLU A 1 147 ? -4.658 8.747 -27.363 1.00 85.56 147 GLU A N 1
ATOM 1191 C CA . GLU A 1 147 ? -5.749 9.702 -27.561 1.00 85.56 147 GLU A CA 1
ATOM 1192 C C . GLU A 1 147 ? -6.540 9.880 -26.260 1.00 85.56 147 GLU A C 1
ATOM 1194 O O . GLU A 1 147 ? -7.151 8.944 -25.742 1.00 85.56 147 GLU A O 1
ATOM 1199 N N . LYS A 1 148 ? -6.573 11.109 -25.739 1.00 80.50 148 LYS A N 1
ATOM 1200 C CA . LYS A 1 148 ? -7.406 11.489 -24.592 1.00 80.50 148 LYS A CA 1
ATOM 1201 C C . LYS A 1 148 ? -8.242 12.711 -24.937 1.00 80.50 148 LYS A C 1
ATOM 1203 O O . LYS A 1 148 ? -7.711 13.791 -25.177 1.00 80.50 148 LYS A O 1
ATOM 1208 N N . LYS A 1 149 ? -9.571 12.546 -24.914 1.00 82.44 149 LYS A N 1
ATOM 1209 C CA . LYS A 1 149 ? -10.556 13.616 -25.174 1.00 82.44 149 LYS A CA 1
ATOM 1210 C C . LYS A 1 149 ? -10.272 14.391 -26.478 1.00 82.44 149 LYS A C 1
ATOM 1212 O O . LYS A 1 149 ? -10.340 15.617 -26.489 1.00 82.44 149 LYS A O 1
ATOM 1217 N N . GLY A 1 150 ? -9.913 13.685 -27.552 1.00 85.19 150 GLY A N 1
ATOM 1218 C CA . GLY A 1 150 ? -9.604 14.281 -28.859 1.00 85.19 150 GLY A CA 1
ATOM 1219 C C . GLY A 1 150 ? -8.238 14.971 -28.957 1.00 85.19 150 GLY A C 1
ATOM 1220 O O . GLY A 1 150 ? -7.945 15.592 -29.973 1.00 85.19 150 GLY A O 1
ATOM 1221 N N . SER A 1 151 ? -7.396 14.883 -27.921 1.00 84.44 151 SER A N 1
ATOM 1222 C CA . SER A 1 151 ? -5.991 15.300 -27.974 1.00 84.44 151 SER A CA 1
ATOM 1223 C C . SER A 1 151 ? -5.087 14.076 -28.077 1.00 84.44 151 SER A C 1
ATOM 1225 O O . SER A 1 151 ? -5.244 13.125 -27.310 1.00 84.44 151 SER A O 1
ATOM 1227 N N . ILE A 1 152 ? -4.126 14.113 -29.001 1.00 88.69 152 ILE A N 1
ATOM 1228 C CA . ILE A 1 152 ? -3.083 13.092 -29.127 1.00 88.69 152 ILE A CA 1
ATOM 1229 C C . ILE A 1 152 ? -1.922 13.493 -28.220 1.00 88.69 152 ILE A C 1
ATOM 1231 O O . ILE A 1 152 ? -1.301 14.537 -28.421 1.00 88.69 152 ILE A O 1
ATOM 1235 N N . ILE A 1 153 ? -1.636 12.665 -27.220 1.00 84.88 153 ILE A N 1
ATOM 1236 C CA . ILE A 1 153 ? -0.567 12.886 -26.251 1.00 84.88 153 ILE A CA 1
ATOM 1237 C C . ILE A 1 153 ? 0.554 11.883 -26.546 1.00 84.88 153 ILE A C 1
ATOM 1239 O O . ILE A 1 153 ? 0.318 10.673 -26.467 1.00 84.88 153 ILE A O 1
ATOM 1243 N N . PRO A 1 154 ? 1.774 12.343 -26.878 1.00 87.19 154 PRO A N 1
ATOM 1244 C CA . PRO A 1 154 ? 2.917 11.452 -26.969 1.00 87.19 154 PRO A CA 1
ATOM 1245 C C . PRO A 1 154 ? 3.285 10.941 -25.575 1.00 87.19 154 PRO A C 1
ATOM 1247 O O . PRO A 1 154 ? 3.437 11.718 -24.630 1.00 87.19 154 PRO A O 1
ATOM 1250 N N . LYS A 1 155 ? 3.442 9.625 -25.456 1.00 85.56 155 LYS A N 1
ATOM 1251 C CA . LYS A 1 155 ? 3.936 8.955 -24.258 1.00 85.56 155 LYS A CA 1
ATOM 1252 C C . LYS A 1 155 ? 5.276 8.310 -24.563 1.00 85.56 155 LYS A C 1
ATOM 1254 O O . LYS A 1 155 ? 5.425 7.593 -25.549 1.00 85.56 155 LYS A O 1
ATOM 1259 N N . THR A 1 156 ? 6.240 8.555 -23.690 1.00 87.56 156 THR A N 1
ATOM 1260 C CA . THR A 1 156 ? 7.536 7.882 -23.684 1.00 87.56 156 THR A CA 1
ATOM 1261 C C . THR A 1 156 ? 7.646 7.054 -22.421 1.00 87.56 156 THR A C 1
ATOM 1263 O O . THR A 1 156 ? 7.191 7.482 -21.357 1.00 87.56 156 THR A O 1
ATOM 1266 N N . ALA A 1 157 ? 8.272 5.890 -22.526 1.00 85.69 157 ALA A N 1
ATOM 1267 C CA . ALA A 1 157 ? 8.668 5.129 -21.357 1.00 85.69 157 ALA A CA 1
ATOM 1268 C C . ALA A 1 157 ? 9.601 5.993 -20.484 1.00 85.69 157 ALA A C 1
ATOM 1270 O O . ALA A 1 157 ? 10.618 6.482 -20.985 1.00 85.69 157 ALA A O 1
ATOM 1271 N N . PRO A 1 158 ? 9.239 6.260 -19.220 1.00 84.00 158 PRO A N 1
ATOM 1272 C CA . PRO A 1 158 ? 9.997 7.206 -18.418 1.00 84.00 158 PRO A CA 1
ATOM 1273 C C . PRO A 1 158 ? 11.396 6.679 -18.083 1.00 84.00 158 PRO A C 1
ATOM 1275 O O . PRO A 1 158 ? 11.550 5.513 -17.738 1.00 84.00 158 PRO A O 1
ATOM 1278 N N . ASN A 1 159 ? 12.391 7.564 -18.209 1.00 83.88 159 ASN A N 1
ATOM 1279 C CA . ASN A 1 159 ? 13.825 7.336 -17.977 1.00 83.88 159 ASN A CA 1
ATOM 1280 C C . ASN A 1 159 ? 14.462 6.129 -18.695 1.00 83.88 159 ASN A C 1
ATOM 1282 O O . ASN A 1 159 ? 15.535 5.690 -18.282 1.00 83.88 159 ASN A O 1
ATOM 1286 N N . LEU A 1 160 ? 13.865 5.633 -19.786 1.00 84.44 160 LEU A N 1
ATOM 1287 C CA . LEU A 1 160 ? 14.557 4.696 -20.673 1.00 84.44 160 LEU A CA 1
ATOM 1288 C C . LEU A 1 160 ? 15.587 5.425 -21.548 1.00 84.44 160 LEU A C 1
ATOM 1290 O O . LEU A 1 160 ? 15.307 6.488 -22.108 1.00 84.44 160 LEU A O 1
ATOM 1294 N N . ASN A 1 161 ? 16.763 4.829 -21.682 1.00 84.81 161 ASN A N 1
ATOM 1295 C CA . ASN A 1 161 ? 17.895 5.260 -22.489 1.00 84.81 161 ASN A CA 1
ATOM 1296 C C . ASN A 1 161 ? 18.505 4.036 -23.216 1.00 84.81 161 ASN A C 1
ATOM 1298 O O . ASN A 1 161 ? 17.807 3.054 -23.449 1.00 84.81 161 ASN A O 1
ATOM 1302 N N . GLU A 1 162 ? 19.745 4.116 -23.706 1.00 85.06 162 GLU A N 1
ATOM 1303 C CA . GLU A 1 162 ? 20.374 2.991 -24.425 1.00 85.06 162 GLU A CA 1
ATOM 1304 C C . GLU A 1 162 ? 20.898 1.886 -23.495 1.00 85.06 162 GLU A C 1
ATOM 1306 O O . GLU A 1 162 ? 21.102 0.759 -23.941 1.00 85.06 162 GLU A O 1
ATOM 1311 N N . GLU A 1 163 ? 21.108 2.207 -22.221 1.00 83.06 163 GLU A N 1
ATOM 1312 C CA . GLU A 1 163 ? 21.697 1.337 -21.204 1.00 83.06 163 GLU A CA 1
ATOM 1313 C C . GLU A 1 163 ? 20.644 0.536 -20.421 1.00 83.06 163 GLU A C 1
ATOM 1315 O O . GLU A 1 163 ? 21.015 -0.443 -19.777 1.00 83.06 163 GLU A O 1
ATOM 1320 N N . ASN A 1 164 ? 19.359 0.922 -20.475 1.00 80.06 164 ASN A N 1
ATOM 1321 C CA . ASN A 1 164 ? 18.246 0.288 -19.750 1.00 80.06 164 ASN A CA 1
ATOM 1322 C C . ASN A 1 164 ? 16.981 0.021 -20.595 1.00 80.06 164 ASN A C 1
ATOM 1324 O O . ASN A 1 164 ? 16.850 0.509 -21.744 1.00 80.06 164 ASN A O 1
#

pLDDT: mean 94.27, std 4.73, range [80.06, 98.75]

Solvent-accessible surface area (backbone atoms only — not comparable to full-atom values): 9317 Å² total; per-residue (Å²): 114,70,62,75,78,70,55,86,63,96,44,71,69,57,44,54,50,43,67,39,38,35,63,48,63,51,57,55,59,20,47,38,41,51,29,36,78,68,71,44,54,84,88,44,73,66,35,56,56,52,50,49,54,54,53,51,53,53,48,52,53,54,51,52,50,29,24,55,46,5,67,77,72,46,46,27,77,62,41,79,88,28,46,63,49,75,41,48,59,42,61,79,68,65,51,74,51,70,74,40,49,53,50,50,52,47,29,52,75,40,28,40,31,41,74,37,58,73,39,76,47,92,33,56,72,61,15,57,75,68,58,36,32,40,15,76,46,75,81,86,52,68,62,50,77,43,80,54,95,92,40,79,43,84,45,62,48,48,92,62,57,95,91,74

Foldseek 3Di:
DVCLVVPDDPDVVVNVVCQQFVADADFDFQQQVVCVVVVHDCVDPVVVVVVCVVVVVVVLVQLVVQLVVCQVPNAHNPQPPDCLQVVVVCVVVVVPDPSSVVSSVSCNVRNGNHNHGHDQDFDVVVCVVVQHHTTNDHPPDQWDWDDDPNDTDIDGHRPDDPRD

Secondary structure (DSSP, 8-state):
-HHHHH---SSHHHHHHHHHH----B----HHHHHHHTT--TTSHHHHHHHHHHHHHHHHHHHHHHHHHHHHH---TT-TTSTTTSSHHHHTTT--SHHHHHHHHHHHHH--S-S--B-----HHHHHHHT---TT-----SEEEEEETTEEEEEE-TT--S--

InterPro domains:
  IPR000788 Ribonucleotide reductase large subunit, C-terminal [PF02867] (1-160)
  IPR000788 Ribonucleotide reductase large subunit, C-terminal [PR01183] (22-44)
  IPR000788 Ribonucleotide reductase large subunit, C-terminal [PR01183] (50-73)
  IPR000788 Ribonucleotide reductase large subunit, C-terminal [PR01183] (111-138)
  IPR013346 Ribonucleotide reductase, class I, alpha subunit, C-terminal [PS00089] (100-122)
  IPR039718 Ribonucleoside-diphosphate reductase large subunit [PTHR11573] (1-160)

Radius of gyration: 19.36 Å; Cα contacts (8 Å, |Δi|>4): 226; chains: 1; bounding box: 48×32×51 Å

Sequence (164 aa):
DNVIDLNYYSVPFAEVTNKKYRAIGLGTSGYHHMLANNLIHWTEDEHKEFADDVYERINYHAIKASMTISKEKGRYSCFEGSDWDNGNYFELREYKSEKWNLLREEVNTYGMRNGYLIAVAPNGSTATIAGTSEGIDPVMARFWLEEKKGSIIPKTAPNLNEEN

Organism: Clostridium perfringens (NCBI:txid1502)

Nearest PDB structures (foldseek):
  5tus-assembly2_B  TM=9.018E-01  e=2.122E-11  Homo sapiens
  1rlr-assembly1_A  TM=9.001E-01  e=8.343E-10  Escherichia coli
  6cgn-assembly1_A  TM=8.964E-01  e=1.716E-09  Bacillus subtilis
  1r1r-assembly1_A  TM=8.847E-01  e=2.382E-09  Escherichia coli
  2xaw-assembly1_C  TM=8.830E-01  e=4.297E-09  Escherichia coli K-12

Mean predicted aligned error: 4.08 Å